Protein AF-A0AAJ2N408-F1 (afdb_monomer)

Solvent-accessible surface area (backbone atoms only — not comparable to full-atom values): 8269 Å² total; per-residue (Å²): 118,71,74,62,53,67,62,50,50,59,56,51,49,51,51,50,53,49,44,66,72,65,59,68,82,64,86,79,64,69,86,70,67,72,51,60,64,46,52,50,31,43,53,52,17,51,50,34,38,53,48,25,62,61,43,20,77,76,68,33,75,85,30,69,68,32,50,50,29,45,50,50,15,52,51,30,43,54,51,24,56,59,48,39,77,68,46,95,56,47,92,63,69,68,69,51,63,73,38,63,70,53,43,50,51,51,51,52,50,51,52,48,52,54,48,53,56,50,48,56,53,50,52,51,48,42,35,41,72,74,66,64,39,54,74,66,58,45,52,59,69,44,43,78,79,73,107

Radius of gyration: 21.34 Å; Cα contacts (8 Å, |Δi|>4): 78; chains: 1; bounding box: 47×40×51 Å

Nearest PDB structures (foldseek):
  8ufd-assembly1_A  TM=8.422E-01  e=2.894E-02  Mycobacterium tuberculosis
  7y58-assembly1_A  TM=7.475E-01  e=1.121E-01  Staphylococcus aureus

Structure (mmCIF, N/CA/C/O backbone):
data_AF-A0AAJ2N408-F1
#
_entry.id   AF-A0AAJ2N408-F1
#
loop_
_atom_site.group_PDB
_atom_site.id
_atom_site.type_symbol
_atom_site.label_atom_id
_atom_site.label_alt_id
_atom_site.label_comp_id
_atom_site.label_asym_id
_atom_site.label_entity_id
_atom_site.label_seq_id
_atom_site.pdbx_PDB_ins_code
_atom_site.Cartn_x
_atom_site.Cartn_y
_atom_site.Cartn_z
_atom_site.occupancy
_atom_site.B_iso_or_equiv
_atom_site.auth_seq_id
_atom_site.auth_comp_id
_atom_site.auth_asym_id
_atom_site.auth_atom_id
_atom_site.pdbx_PDB_model_num
ATOM 1 N N . MET A 1 1 ? 6.632 -19.026 -7.706 1.00 46.38 1 MET A N 1
ATOM 2 C CA . MET A 1 1 ? 5.522 -18.596 -6.822 1.00 46.38 1 MET A CA 1
ATOM 3 C C . MET A 1 1 ? 5.337 -19.520 -5.608 1.00 46.38 1 MET A C 1
ATOM 5 O O . MET A 1 1 ? 5.285 -19.010 -4.499 1.00 46.38 1 MET A O 1
ATOM 9 N N . ALA A 1 2 ? 5.344 -20.855 -5.763 1.00 42.31 2 ALA A N 1
ATOM 10 C CA . ALA A 1 2 ? 5.130 -21.817 -4.662 1.00 42.31 2 ALA A CA 1
ATOM 11 C C . ALA A 1 2 ? 6.161 -21.776 -3.503 1.00 42.31 2 ALA A C 1
ATOM 13 O O . ALA A 1 2 ? 5.790 -21.934 -2.343 1.00 42.31 2 ALA A O 1
ATOM 14 N N . PHE A 1 3 ? 7.441 -21.494 -3.780 1.00 45.50 3 PHE A N 1
ATOM 15 C CA . PHE A 1 3 ? 8.494 -21.460 -2.747 1.00 45.50 3 PHE A CA 1
ATOM 16 C C . PHE A 1 3 ? 8.387 -20.291 -1.752 1.00 45.50 3 PHE A C 1
ATOM 18 O O . PHE A 1 3 ? 8.861 -20.405 -0.624 1.00 45.50 3 PHE A O 1
ATOM 25 N N . HIS A 1 4 ? 7.748 -19.182 -2.137 1.00 50.66 4 HIS A N 1
ATOM 26 C CA . HIS A 1 4 ? 7.528 -18.048 -1.232 1.00 50.66 4 HIS A CA 1
ATOM 27 C C . HIS A 1 4 ? 6.453 -18.362 -0.187 1.00 50.66 4 HIS A C 1
ATOM 29 O O . HIS A 1 4 ? 6.603 -18.016 0.981 1.00 50.66 4 HIS A O 1
ATOM 35 N N . VAL A 1 5 ? 5.399 -19.069 -0.601 1.00 55.97 5 VAL A N 1
ATOM 36 C CA . VAL A 1 5 ? 4.267 -19.429 0.261 1.00 55.97 5 VAL A CA 1
ATOM 37 C C . VAL A 1 5 ? 4.709 -20.425 1.336 1.00 55.97 5 VAL A C 1
ATOM 39 O O . VAL A 1 5 ? 4.407 -20.233 2.509 1.00 55.97 5 VAL A O 1
ATOM 42 N N . LEU A 1 6 ? 5.521 -21.426 0.974 1.00 62.19 6 LEU A N 1
ATOM 43 C CA . LEU A 1 6 ? 5.981 -22.459 1.909 1.00 62.19 6 LEU A CA 1
ATOM 44 C C . LEU A 1 6 ? 6.868 -21.918 3.048 1.00 62.19 6 LEU A C 1
ATOM 46 O O . LEU A 1 6 ? 6.905 -22.519 4.114 1.00 62.19 6 LEU A O 1
ATOM 50 N N . ARG A 1 7 ? 7.567 -20.788 2.857 1.00 61.97 7 ARG A N 1
ATOM 51 C CA . ARG A 1 7 ? 8.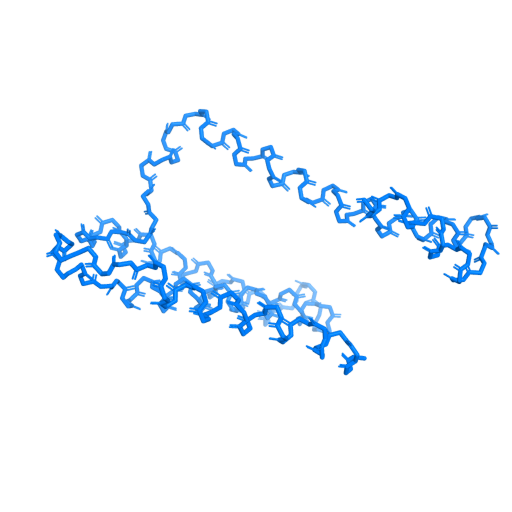387 -20.159 3.914 1.00 61.97 7 ARG A CA 1
ATOM 52 C C . ARG A 1 7 ? 7.579 -19.283 4.867 1.00 61.97 7 ARG A C 1
ATOM 54 O O . ARG A 1 7 ? 7.911 -19.201 6.043 1.00 61.97 7 ARG A O 1
ATOM 61 N N . VAL A 1 8 ? 6.533 -18.630 4.367 1.00 70.94 8 VAL A N 1
ATOM 62 C CA . VAL A 1 8 ? 5.726 -17.690 5.163 1.00 70.94 8 VAL A CA 1
ATOM 63 C C . VAL A 1 8 ? 4.692 -18.44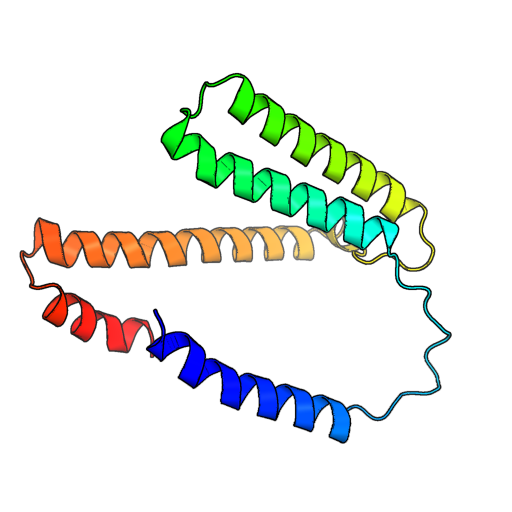5 6.004 1.00 70.94 8 VAL A C 1
ATOM 65 O O . VAL A 1 8 ? 4.385 -18.032 7.117 1.00 70.94 8 VAL A O 1
ATOM 68 N N . VAL A 1 9 ? 4.200 -19.588 5.511 1.00 79.94 9 VAL A N 1
ATOM 69 C CA . VAL A 1 9 ? 3.184 -20.409 6.189 1.00 79.94 9 VAL A CA 1
ATOM 70 C C . VAL A 1 9 ? 3.623 -20.889 7.587 1.00 79.94 9 VAL A C 1
ATOM 72 O O . VAL A 1 9 ? 2.860 -20.670 8.525 1.00 79.94 9 VAL A O 1
ATOM 75 N N . PRO A 1 10 ? 4.828 -21.457 7.801 1.00 80.62 10 PRO A N 1
ATOM 76 C CA . PRO A 1 10 ? 5.276 -21.871 9.133 1.00 80.62 10 PRO A CA 1
ATOM 77 C C . PRO A 1 10 ? 5.379 -20.702 10.115 1.00 80.62 10 PRO A C 1
ATOM 79 O O . PRO A 1 10 ? 4.952 -20.820 11.258 1.00 80.62 10 PRO A O 1
ATOM 82 N N . ILE A 1 11 ? 5.892 -19.556 9.658 1.00 80.00 11 ILE A N 1
ATOM 83 C CA . ILE A 1 11 ? 6.030 -18.340 10.474 1.00 80.00 11 ILE A CA 1
ATOM 84 C C . ILE A 1 11 ? 4.647 -17.803 10.860 1.00 80.00 11 ILE A C 1
ATOM 86 O O . ILE A 1 11 ? 4.423 -17.449 12.015 1.00 80.00 11 ILE A O 1
ATOM 90 N N . GLY A 1 12 ? 3.700 -17.803 9.916 1.00 78.25 12 GLY A N 1
ATOM 91 C CA . GLY A 1 12 ? 2.312 -17.423 10.166 1.00 78.25 12 GLY A CA 1
ATOM 92 C C . GLY A 1 12 ? 1.622 -18.342 11.175 1.00 78.25 12 GLY A C 1
ATOM 93 O O . GLY A 1 12 ? 0.949 -17.854 12.078 1.00 78.25 12 GLY A O 1
ATOM 94 N N . ILE A 1 13 ? 1.838 -19.658 11.078 1.00 85.19 13 ILE A N 1
ATOM 95 C CA . ILE A 1 13 ? 1.299 -20.639 12.032 1.00 85.19 13 ILE A CA 1
ATOM 96 C C . ILE A 1 13 ? 1.891 -20.417 13.425 1.00 85.19 13 ILE A C 1
ATOM 98 O O . ILE A 1 13 ? 1.140 -20.361 14.394 1.00 85.19 13 ILE A O 1
ATOM 102 N N . VAL A 1 14 ? 3.212 -20.241 13.538 1.00 86.06 14 VAL A N 1
ATOM 103 C CA . VAL A 1 14 ? 3.867 -19.967 14.827 1.00 86.06 14 VAL A CA 1
ATOM 104 C C . VAL A 1 14 ? 3.333 -18.672 15.430 1.00 86.06 14 VAL A C 1
ATOM 106 O O . VAL A 1 14 ? 2.962 -18.668 16.599 1.00 86.06 14 VAL A O 1
ATOM 109 N N . GLY A 1 15 ? 3.215 -17.598 14.645 1.00 80.50 15 GLY A N 1
ATOM 110 C CA . GLY A 1 15 ? 2.636 -16.336 15.108 1.00 80.50 15 GLY A CA 1
ATOM 111 C C . GLY A 1 15 ? 1.193 -16.487 15.596 1.00 80.50 15 GLY A C 1
ATOM 112 O O . GLY A 1 15 ? 0.844 -15.952 16.643 1.00 80.50 15 GLY A O 1
ATOM 113 N N . LEU A 1 16 ? 0.375 -17.269 14.890 1.00 83.06 16 LEU A N 1
ATOM 114 C CA . LEU A 1 16 ? -1.028 -17.503 15.234 1.00 83.06 16 LEU A CA 1
ATOM 115 C C . LEU A 1 16 ? -1.176 -18.355 16.502 1.00 83.06 16 LEU A C 1
ATOM 117 O O . LEU A 1 16 ? -1.934 -17.994 17.398 1.00 83.06 16 LEU A O 1
ATOM 121 N N . VAL A 1 17 ? -0.399 -19.434 16.625 1.00 86.56 17 VAL A N 1
ATOM 122 C CA . VAL A 1 17 ? -0.359 -20.279 17.830 1.00 86.56 17 VAL A CA 1
ATOM 123 C C . VAL A 1 17 ? 0.136 -19.478 19.033 1.00 86.56 17 VAL A C 1
ATOM 125 O O . VAL A 1 17 ? -0.481 -19.508 20.092 1.00 86.56 17 VAL A O 1
ATOM 128 N N . THR A 1 18 ? 1.211 -18.710 18.866 1.00 81.88 18 THR A N 1
ATOM 129 C CA . THR A 1 18 ? 1.778 -17.878 19.937 1.00 81.88 18 THR A CA 1
ATOM 130 C C . THR A 1 18 ? 0.814 -16.763 20.339 1.00 81.88 18 THR A C 1
ATOM 132 O O . THR A 1 18 ? 0.650 -16.495 21.524 1.00 81.88 18 THR A O 1
ATOM 135 N N . GLY A 1 19 ? 0.120 -16.163 19.370 1.00 80.75 19 GLY A N 1
ATOM 136 C CA . GLY A 1 19 ? -0.944 -15.196 19.615 1.00 80.75 19 GLY A CA 1
ATOM 137 C C . GLY A 1 19 ? -2.060 -15.788 20.470 1.00 80.75 19 GLY A C 1
ATOM 138 O O . GLY A 1 19 ? -2.385 -15.213 21.497 1.00 80.75 19 GLY A O 1
ATOM 139 N N . ILE A 1 20 ? -2.576 -16.969 20.118 1.00 81.81 20 ILE A N 1
ATOM 140 C CA . ILE A 1 20 ? -3.631 -17.652 20.890 1.00 81.81 20 ILE A CA 1
ATOM 141 C C . ILE A 1 20 ? -3.156 -18.037 22.302 1.00 81.81 20 ILE A C 1
ATOM 143 O O . ILE A 1 20 ? -3.938 -17.988 23.245 1.00 81.81 20 ILE A O 1
ATOM 147 N N . LEU A 1 21 ? -1.888 -18.429 22.462 1.00 81.12 21 LEU A N 1
ATOM 148 C CA . LEU A 1 21 ? -1.345 -18.864 23.754 1.00 81.12 21 LEU A CA 1
ATOM 149 C C . LEU A 1 21 ? -0.983 -17.701 24.692 1.00 81.12 21 LEU A C 1
ATOM 151 O O . LEU A 1 21 ? -1.090 -17.854 25.908 1.00 81.12 21 LEU A O 1
ATOM 155 N N . ILE A 1 22 ? -0.520 -16.567 24.150 1.00 81.25 22 ILE A N 1
ATOM 156 C CA . ILE A 1 22 ? 0.006 -15.434 24.931 1.00 81.25 22 ILE A CA 1
ATOM 157 C C . ILE A 1 22 ? -1.021 -14.311 25.095 1.00 81.25 22 ILE A C 1
ATOM 159 O O . ILE A 1 22 ? -1.022 -13.669 26.150 1.00 81.25 22 ILE A O 1
ATOM 163 N N . LEU A 1 23 ? -1.902 -14.064 24.112 1.00 72.56 23 LEU A N 1
ATOM 164 C CA . LEU A 1 23 ? -3.011 -13.125 24.303 1.00 72.56 23 LEU A CA 1
ATOM 165 C C . LEU A 1 23 ? -3.995 -13.746 25.290 1.00 72.56 23 LEU A C 1
ATOM 167 O O . LEU A 1 23 ? -4.908 -14.490 24.946 1.00 72.56 23 LEU A O 1
ATOM 171 N N . LYS A 1 24 ? -3.783 -13.419 26.558 1.00 62.97 24 LYS A N 1
ATOM 172 C CA . LYS A 1 24 ? -4.735 -13.662 27.623 1.00 62.97 24 LYS A CA 1
ATOM 173 C C . LYS A 1 24 ? -5.944 -12.782 27.333 1.00 62.97 24 LYS A C 1
ATOM 175 O O . LYS A 1 24 ? -5.796 -11.564 27.309 1.00 62.97 24 LYS A O 1
ATOM 180 N N . ASP A 1 25 ? -7.099 -13.402 27.090 1.00 59.97 25 ASP A N 1
ATOM 181 C CA . ASP A 1 25 ? -8.374 -12.700 26.928 1.00 59.97 25 ASP A CA 1
ATOM 182 C C . ASP A 1 25 ? -8.561 -11.737 28.101 1.00 59.97 25 ASP A C 1
ATOM 184 O O . ASP A 1 25 ? -8.867 -12.141 29.232 1.00 59.97 25 ASP A O 1
ATOM 188 N N . ASP A 1 26 ? -8.337 -10.453 27.841 1.00 55.09 26 ASP A N 1
ATOM 189 C CA . ASP A 1 26 ? -8.565 -9.414 28.820 1.00 55.09 26 ASP A CA 1
ATOM 190 C C . ASP A 1 26 ? -10.084 -9.238 28.919 1.00 55.09 26 ASP A C 1
ATOM 192 O O . ASP A 1 26 ? -10.728 -8.565 28.113 1.00 55.09 26 ASP A O 1
ATOM 196 N N . LYS A 1 27 ? -10.687 -9.923 29.900 1.00 53.06 27 LYS A N 1
ATOM 197 C CA . LYS A 1 27 ? -12.135 -9.917 30.188 1.00 53.06 27 LYS A CA 1
ATOM 198 C C . LYS A 1 27 ? -12.683 -8.525 30.552 1.00 53.06 27 LYS A C 1
ATOM 200 O O . LYS A 1 27 ? -13.866 -8.407 30.860 1.00 53.06 27 LYS A O 1
ATOM 205 N N . SER A 1 28 ? -11.838 -7.494 30.536 1.00 47.81 28 SER A N 1
ATOM 206 C CA . SER A 1 28 ? -12.179 -6.090 30.763 1.00 47.81 28 SER A CA 1
ATOM 207 C C . SER A 1 28 ? -12.583 -5.331 29.492 1.00 47.81 28 SER A C 1
ATOM 209 O O . SER A 1 28 ? -13.119 -4.229 29.599 1.00 47.81 28 SER A O 1
ATOM 211 N N . SER A 1 29 ? -12.397 -5.901 28.295 1.00 51.31 29 SER A N 1
ATOM 212 C CA . SER A 1 29 ? -12.930 -5.294 27.075 1.00 51.31 29 SER A CA 1
ATOM 213 C C . SER A 1 29 ? -14.436 -5.552 27.017 1.00 51.31 29 SER A C 1
ATOM 215 O O . SER A 1 29 ? -14.884 -6.651 26.677 1.00 51.31 29 SER A O 1
ATOM 217 N N . GLU A 1 30 ? -15.241 -4.550 27.392 1.00 51.50 30 GLU A N 1
ATOM 218 C CA . GLU A 1 30 ? -16.639 -4.463 26.963 1.00 51.50 30 GLU A CA 1
ATOM 219 C C . GLU A 1 30 ? -16.722 -4.956 25.521 1.00 51.50 30 GLU A C 1
ATOM 221 O O . GLU A 1 30 ? -15.903 -4.534 24.708 1.00 51.50 30 GLU A O 1
ATOM 226 N N . LYS A 1 31 ? -17.671 -5.856 25.219 1.00 49.38 31 LYS A N 1
ATOM 227 C CA . LYS A 1 31 ? -17.910 -6.399 23.873 1.00 49.38 31 LYS A CA 1
ATOM 228 C C . LYS A 1 31 ? -18.016 -5.248 22.875 1.00 49.38 31 LYS A C 1
ATOM 230 O O . LYS A 1 31 ? -19.102 -4.731 22.609 1.00 49.38 31 LYS A O 1
ATOM 235 N N . THR A 1 32 ? -16.875 -4.847 22.341 1.00 57.19 32 THR A N 1
ATOM 236 C CA . THR A 1 32 ? -16.717 -3.749 21.413 1.00 57.19 32 THR A CA 1
ATOM 237 C C . THR A 1 32 ? -17.332 -4.294 20.148 1.00 57.19 32 THR A C 1
ATOM 239 O O . THR A 1 32 ? -16.802 -5.214 19.527 1.00 57.19 32 THR A O 1
ATOM 242 N N . LYS A 1 33 ? -18.548 -3.839 19.833 1.00 64.44 33 LYS A N 1
ATOM 243 C CA . LYS A 1 33 ? -19.217 -4.244 18.600 1.00 64.44 33 LYS A CA 1
ATOM 244 C C . LYS A 1 33 ? -18.307 -3.817 17.456 1.00 64.44 33 LYS A C 1
ATOM 246 O O . LYS A 1 33 ? -18.199 -2.626 17.185 1.00 64.44 33 LYS A O 1
ATOM 251 N N . THR A 1 34 ? -17.640 -4.789 16.841 1.00 66.56 34 THR A N 1
ATOM 252 C CA . THR A 1 34 ? -16.818 -4.585 15.652 1.00 66.56 34 THR A CA 1
ATOM 253 C C . THR A 1 34 ? -17.654 -3.864 14.603 1.00 66.56 34 THR A C 1
ATOM 255 O O . THR A 1 34 ? -18.780 -4.282 14.316 1.00 66.56 34 THR A O 1
ATOM 258 N N . ASP A 1 35 ? -17.120 -2.779 14.046 1.00 77.81 35 ASP A N 1
ATOM 259 C CA . ASP A 1 35 ? -17.783 -2.028 12.986 1.00 77.81 35 ASP A CA 1
ATOM 260 C C . ASP A 1 35 ? -17.706 -2.787 11.655 1.00 77.81 35 ASP A C 1
ATOM 262 O O . ASP A 1 35 ? -16.880 -2.517 10.784 1.00 77.81 35 ASP A O 1
ATOM 266 N N . TRP A 1 36 ? -18.576 -3.782 11.497 1.00 81.25 36 TRP A N 1
ATOM 267 C CA . TRP A 1 36 ? -18.658 -4.581 10.276 1.00 81.25 36 TRP A CA 1
ATOM 268 C C . TRP A 1 36 ? -19.009 -3.741 9.044 1.00 81.25 36 TRP A C 1
ATOM 270 O O . TRP A 1 36 ? -18.546 -4.057 7.950 1.00 81.25 36 TRP A O 1
ATOM 280 N N . LEU A 1 37 ? -19.791 -2.665 9.203 1.00 84.50 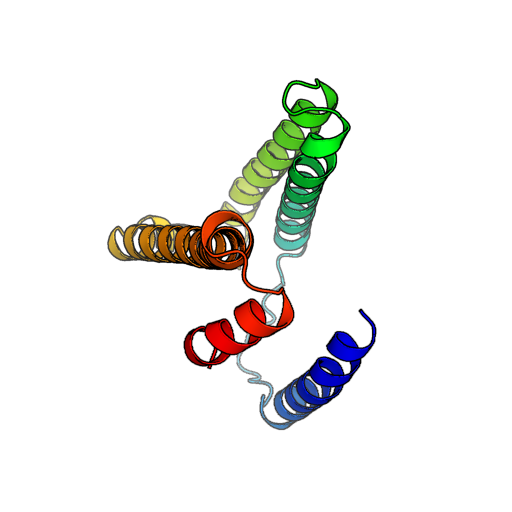37 LEU A N 1
ATOM 281 C CA . LEU A 1 37 ? -20.117 -1.764 8.096 1.00 84.50 37 LEU A CA 1
ATOM 282 C C . LEU A 1 37 ? -18.890 -0.964 7.661 1.00 84.50 37 LEU A C 1
ATOM 284 O O . LEU A 1 37 ? -18.628 -0.868 6.460 1.00 84.50 37 LEU A O 1
ATOM 288 N N . GLY A 1 38 ? -18.128 -0.428 8.614 1.00 84.31 38 GLY A N 1
ATOM 289 C CA . GLY A 1 38 ? -16.863 0.245 8.350 1.00 84.31 38 GLY A CA 1
ATOM 290 C C . GLY A 1 38 ? -15.866 -0.677 7.647 1.00 84.31 38 GLY A C 1
ATOM 291 O O . GLY A 1 38 ? -15.328 -0.321 6.599 1.00 84.31 38 GLY A O 1
ATOM 292 N N . VAL A 1 39 ? -15.699 -1.909 8.143 1.00 87.44 39 VAL A N 1
ATOM 293 C CA . VAL A 1 39 ? -14.800 -2.907 7.535 1.00 87.44 39 VAL A CA 1
ATOM 294 C C . VAL A 1 39 ? -15.223 -3.213 6.100 1.00 87.44 39 VAL A C 1
ATOM 296 O O . VAL A 1 39 ? -14.384 -3.228 5.199 1.00 87.44 39 VAL A O 1
ATOM 299 N N . LEU A 1 40 ? -16.520 -3.434 5.869 1.00 90.44 40 LEU A N 1
ATOM 300 C CA . LEU A 1 40 ? -17.024 -3.787 4.547 1.00 90.44 40 LEU A CA 1
ATOM 301 C C . LEU A 1 40 ? -16.875 -2.624 3.563 1.00 90.44 40 LEU A C 1
ATOM 303 O O . LEU A 1 40 ? -16.404 -2.827 2.448 1.00 90.44 40 LEU A O 1
ATOM 307 N N . THR A 1 41 ? -17.242 -1.405 3.957 1.00 90.56 41 THR A N 1
ATOM 308 C CA . THR A 1 41 ? -17.168 -0.222 3.080 1.00 90.56 41 THR A CA 1
ATOM 309 C C . THR A 1 41 ? -15.728 0.178 2.771 1.00 90.56 41 THR A C 1
ATOM 311 O O . THR A 1 41 ? -15.398 0.406 1.606 1.00 90.56 41 THR A O 1
ATOM 314 N N . TYR A 1 42 ? -14.838 0.173 3.766 1.00 90.69 42 TYR A N 1
ATOM 315 C CA . TYR A 1 42 ? -13.415 0.424 3.548 1.00 90.69 42 TYR A CA 1
ATOM 316 C C . TYR A 1 42 ? -12.766 -0.668 2.692 1.00 90.69 42 TYR A C 1
ATOM 318 O O . TYR A 1 42 ? -12.103 -0.361 1.700 1.00 90.69 42 TYR A O 1
ATOM 326 N N . GLY A 1 43 ? -12.990 -1.941 3.036 1.00 92.38 43 GLY A N 1
ATOM 327 C CA . GLY A 1 43 ? -12.405 -3.078 2.329 1.00 92.38 43 GLY A CA 1
ATOM 328 C C . GLY A 1 43 ? -12.877 -3.175 0.879 1.00 92.38 43 GLY A C 1
ATOM 329 O O . GLY A 1 43 ? -12.060 -3.374 -0.022 1.00 92.38 43 GLY A O 1
ATOM 330 N N . THR A 1 44 ? -14.172 -2.970 0.621 1.00 93.50 44 THR A N 1
ATOM 331 C CA . THR A 1 44 ? -14.711 -2.955 -0.750 1.00 93.50 44 THR A CA 1
ATOM 332 C C . THR A 1 44 ? -14.210 -1.754 -1.546 1.00 93.50 44 THR A C 1
ATOM 334 O O . THR A 1 44 ? -13.811 -1.931 -2.695 1.00 93.50 44 THR A O 1
ATOM 337 N N . GLY A 1 45 ? -14.13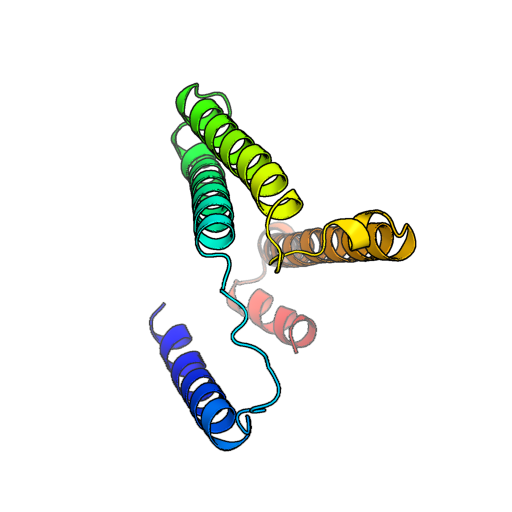5 -0.562 -0.942 1.00 93.25 45 GLY A N 1
ATOM 338 C CA . GLY A 1 45 ? -13.564 0.625 -1.586 1.00 93.25 45 GLY A CA 1
ATOM 339 C C . GLY A 1 45 ? -12.084 0.450 -1.937 1.00 93.25 45 GLY A C 1
ATOM 340 O O . GLY A 1 45 ? -11.676 0.734 -3.062 1.00 93.25 45 GLY A O 1
ATOM 341 N N . LEU A 1 46 ? -11.289 -0.105 -1.015 1.00 94.44 46 LEU A N 1
ATOM 342 C CA . LEU A 1 46 ? -9.881 -0.423 -1.256 1.00 94.44 46 LEU A CA 1
ATOM 343 C C . LEU A 1 46 ? -9.725 -1.469 -2.366 1.00 94.44 46 LEU A C 1
ATOM 345 O O . LEU A 1 46 ? -8.898 -1.303 -3.258 1.00 94.44 46 LEU A O 1
ATOM 349 N N . THR A 1 47 ? -10.55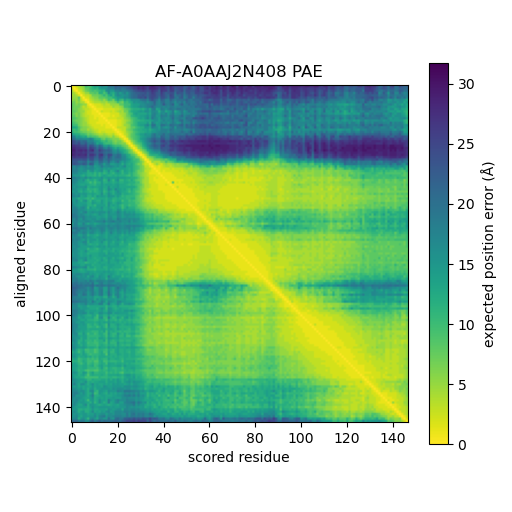1 -2.516 -2.353 1.00 93.81 47 THR A N 1
ATOM 350 C CA . THR A 1 47 ? -10.549 -3.541 -3.407 1.00 93.81 47 THR A CA 1
ATOM 351 C C . THR A 1 47 ? -10.880 -2.934 -4.769 1.00 93.81 47 THR A C 1
ATOM 353 O O . THR A 1 47 ? -10.175 -3.194 -5.741 1.00 93.81 47 THR A O 1
ATOM 356 N N . ALA A 1 48 ? -11.904 -2.079 -4.845 1.00 93.38 48 ALA A N 1
ATOM 357 C CA . ALA A 1 48 ? -12.275 -1.384 -6.074 1.00 93.38 48 ALA A CA 1
ATOM 358 C C . ALA A 1 48 ? -11.133 -0.502 -6.601 1.00 93.38 48 ALA A C 1
ATOM 360 O O . ALA A 1 48 ? -10.853 -0.523 -7.799 1.00 93.38 48 ALA A O 1
ATOM 361 N N . LEU A 1 49 ? -10.426 0.210 -5.717 1.00 94.06 49 LEU A N 1
ATOM 362 C CA . LEU A 1 49 ? -9.266 1.018 -6.091 1.00 94.06 49 LEU A CA 1
ATOM 363 C C . LEU A 1 49 ? -8.122 0.163 -6.653 1.00 94.06 49 LEU A C 1
ATOM 365 O O . LEU A 1 49 ? -7.538 0.504 -7.681 1.00 94.06 49 LEU A O 1
ATOM 369 N N . LEU A 1 50 ? -7.807 -0.957 -5.997 1.00 94.31 50 LEU A N 1
ATOM 370 C CA . LEU A 1 50 ? -6.768 -1.879 -6.460 1.00 94.31 50 LEU A CA 1
ATOM 371 C C . LEU A 1 50 ? -7.120 -2.485 -7.825 1.00 94.31 50 LEU A C 1
ATOM 373 O O . LEU A 1 50 ? -6.249 -2.590 -8.690 1.00 94.31 50 LEU A O 1
ATOM 377 N N . ILE A 1 51 ? -8.395 -2.822 -8.052 1.00 92.31 51 ILE A N 1
ATOM 378 C CA . ILE A 1 51 ? -8.883 -3.279 -9.360 1.00 92.31 51 ILE A CA 1
ATOM 379 C C . ILE A 1 51 ? -8.738 -2.166 -10.402 1.00 92.31 51 ILE A C 1
ATOM 381 O O . ILE A 1 51 ? -8.241 -2.435 -11.493 1.00 92.31 51 ILE A O 1
ATOM 385 N N . ALA A 1 52 ? -9.110 -0.924 -10.072 1.00 92.81 52 ALA A N 1
ATOM 386 C CA . ALA A 1 52 ? -8.961 0.218 -10.976 1.00 92.81 52 ALA A CA 1
ATOM 387 C C . ALA A 1 52 ? -7.506 0.375 -11.436 1.00 92.81 52 ALA A C 1
ATOM 389 O O . ALA A 1 52 ? -7.249 0.450 -12.632 1.00 92.81 52 ALA A O 1
ATOM 390 N N . LEU A 1 53 ? -6.552 0.343 -10.500 1.00 92.00 53 LEU A N 1
ATOM 391 C CA . LEU A 1 53 ? -5.115 0.442 -10.780 1.00 92.00 53 LEU A CA 1
ATOM 392 C C . LEU A 1 53 ? -4.589 -0.735 -11.612 1.00 92.00 53 LEU A C 1
ATOM 394 O O . LEU A 1 53 ? -3.778 -0.538 -12.514 1.00 92.00 53 LEU A O 1
ATOM 398 N N . SER A 1 54 ? -5.053 -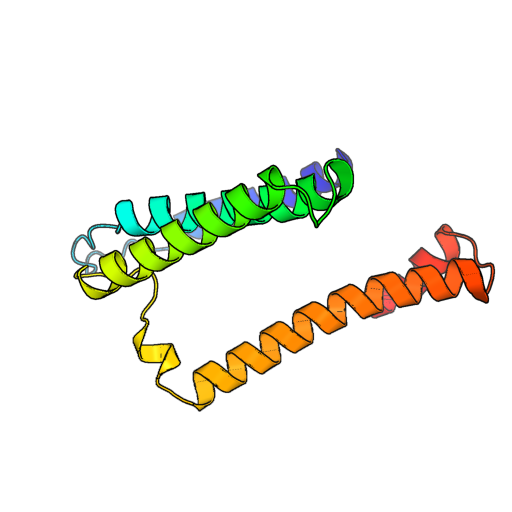1.953 -11.328 1.00 91.56 54 SER A N 1
ATOM 399 C CA . SER A 1 54 ? -4.626 -3.152 -12.053 1.00 91.56 54 SER A CA 1
ATOM 400 C C . SER A 1 54 ? -5.155 -3.175 -13.489 1.00 91.56 54 SER A C 1
ATOM 402 O O . SER A 1 54 ? -4.416 -3.493 -14.419 1.00 91.56 54 SER A O 1
ATOM 404 N N . VAL A 1 55 ? -6.423 -2.812 -13.683 1.00 90.56 55 VAL A N 1
ATOM 405 C CA . VAL A 1 55 ? -7.091 -2.848 -14.988 1.00 90.56 55 VAL A CA 1
ATOM 406 C C . VAL A 1 55 ? -6.801 -1.590 -15.813 1.00 90.56 55 VAL A C 1
ATOM 408 O O . VAL A 1 55 ? -6.840 -1.645 -17.040 1.00 90.56 55 VAL A O 1
ATOM 411 N N . ALA A 1 56 ? -6.406 -0.474 -15.192 1.00 90.56 56 ALA A N 1
ATOM 412 C CA . ALA A 1 56 ? -5.967 0.729 -15.906 1.00 90.56 56 ALA A CA 1
ATOM 413 C C . ALA A 1 56 ? -4.822 0.449 -16.893 1.00 90.56 56 ALA A C 1
ATOM 415 O O . ALA A 1 56 ? -4.757 1.076 -17.950 1.00 90.56 56 ALA A O 1
ATOM 416 N N . GLN A 1 57 ? -3.947 -0.517 -16.591 1.00 87.06 57 GLN A N 1
ATOM 417 C CA . GLN A 1 57 ? -2.877 -0.927 -17.503 1.00 87.06 57 GLN A CA 1
ATOM 418 C C . GLN A 1 57 ? -3.394 -1.636 -18.764 1.00 87.06 57 GLN A C 1
ATOM 420 O O . GLN A 1 57 ? -2.745 -1.552 -19.803 1.00 87.06 57 GLN A O 1
ATOM 425 N N . THR A 1 58 ? -4.543 -2.319 -18.698 1.00 88.38 58 THR A N 1
ATOM 426 C CA . THR A 1 58 ? -5.101 -3.097 -19.819 1.00 88.38 58 THR A CA 1
ATOM 427 C C . THR A 1 58 ? -6.189 -2.342 -20.578 1.00 88.38 58 THR A C 1
ATOM 429 O O . THR A 1 58 ? -6.175 -2.320 -21.804 1.00 88.38 58 THR A O 1
ATOM 432 N N . TRP A 1 59 ? -7.130 -1.708 -19.875 1.00 87.06 59 TRP A N 1
ATOM 433 C CA . TRP A 1 59 ? -8.216 -0.917 -20.473 1.00 87.06 59 TRP A CA 1
ATOM 434 C C . TRP A 1 59 ? -7.798 0.514 -20.815 1.00 87.06 59 TRP A C 1
ATOM 436 O O . TRP A 1 59 ? -8.512 1.206 -21.536 1.00 87.06 59 TRP A O 1
ATOM 446 N N . GLY A 1 60 ? -6.642 0.951 -20.319 1.00 86.50 60 GLY A N 1
ATOM 447 C CA . GLY A 1 60 ? -6.157 2.313 -20.457 1.00 86.50 60 GLY A CA 1
ATOM 448 C C . GLY A 1 60 ? -6.628 3.214 -19.315 1.00 86.50 60 GLY A C 1
ATOM 449 O O . GLY A 1 60 ? -7.739 3.102 -18.786 1.00 86.50 60 GLY A O 1
ATOM 450 N N . TRP A 1 61 ? -5.762 4.158 -18.960 1.00 88.56 61 TRP A N 1
ATOM 451 C CA . TRP A 1 61 ? -5.976 5.110 -17.869 1.00 88.56 61 TRP A CA 1
ATOM 452 C C . TRP A 1 61 ? -7.133 6.085 -18.121 1.00 88.56 61 TRP A C 1
ATOM 454 O O . TRP A 1 61 ? -7.735 6.572 -17.172 1.00 88.56 61 TRP A O 1
ATOM 464 N N . ILE A 1 62 ? -7.457 6.344 -19.391 1.00 89.50 62 ILE A N 1
ATOM 465 C CA . ILE A 1 62 ? -8.481 7.316 -19.815 1.00 89.50 62 ILE A CA 1
ATOM 466 C C . ILE A 1 62 ? -9.828 6.624 -20.118 1.00 89.50 62 ILE A C 1
ATOM 468 O O . ILE A 1 62 ? -10.797 7.265 -20.506 1.00 89.50 62 ILE A O 1
ATOM 472 N N . SER A 1 63 ? -9.933 5.305 -19.931 1.00 89.75 63 SER A N 1
ATOM 473 C CA . SER A 1 63 ? -11.186 4.586 -20.179 1.00 89.75 63 SER A CA 1
ATOM 474 C C . SER A 1 63 ? -12.278 4.984 -19.182 1.00 89.75 63 SER A C 1
ATOM 476 O O . SER A 1 63 ? -12.040 5.033 -17.972 1.00 89.75 63 SER A O 1
ATOM 478 N N . GLU A 1 64 ? -13.505 5.165 -19.677 1.00 90.88 64 GLU A N 1
ATOM 479 C CA . GLU A 1 64 ? -14.701 5.420 -18.860 1.00 90.88 64 GLU A CA 1
ATOM 480 C C . GLU A 1 64 ? -14.892 4.359 -17.767 1.00 90.88 64 GLU A C 1
ATOM 482 O O . GLU A 1 64 ? -15.288 4.672 -16.646 1.00 90.88 64 GLU A O 1
ATOM 487 N N . LYS A 1 65 ? -14.543 3.098 -18.060 1.00 89.25 65 LYS A N 1
ATOM 488 C CA . LYS A 1 65 ? -14.645 1.989 -17.102 1.00 89.25 65 LYS A CA 1
ATOM 489 C C . LYS A 1 65 ? -13.665 2.140 -15.936 1.00 89.25 65 LYS A C 1
ATOM 491 O O . LYS A 1 65 ? -14.030 1.892 -14.789 1.00 89.25 65 LYS A O 1
ATOM 496 N N . THR A 1 66 ? -12.435 2.566 -16.227 1.00 91.19 66 THR A N 1
ATOM 497 C CA . THR A 1 66 ? -11.393 2.819 -15.222 1.00 91.19 66 THR A CA 1
ATOM 498 C C . THR A 1 66 ? -11.798 3.988 -14.322 1.00 91.19 66 THR A C 1
ATOM 500 O O . THR A 1 66 ? -11.750 3.873 -13.097 1.00 91.19 66 THR A O 1
ATOM 503 N N . PHE A 1 67 ? -12.284 5.084 -14.914 1.00 93.06 67 PHE A N 1
ATOM 504 C CA . PHE A 1 67 ? -12.825 6.222 -14.164 1.00 93.06 67 PHE A CA 1
ATOM 505 C C . PHE A 1 67 ? -14.040 5.845 -13.312 1.00 93.06 67 PHE A C 1
ATOM 507 O O . PHE A 1 67 ? -14.138 6.286 -12.168 1.00 93.06 67 PHE A O 1
ATOM 514 N N . GLY A 1 68 ? -14.928 4.987 -13.823 1.00 93.12 68 GLY A N 1
ATOM 515 C CA . GLY A 1 68 ? -16.061 4.457 -13.068 1.00 93.12 68 GLY A CA 1
ATOM 516 C C . GLY A 1 68 ? -15.627 3.715 -11.802 1.00 93.12 68 GLY A C 1
ATOM 517 O O . GLY A 1 68 ? -16.182 3.953 -10.732 1.00 93.12 68 GLY A O 1
ATOM 518 N N . LEU A 1 69 ? -14.588 2.878 -11.885 1.00 92.38 69 LEU A N 1
ATOM 519 C CA . LEU A 1 69 ? -14.038 2.182 -10.715 1.00 92.38 69 LEU A CA 1
ATOM 520 C C . LEU A 1 69 ? -13.411 3.145 -9.697 1.00 92.38 69 LEU A C 1
ATOM 522 O O . LEU A 1 69 ? -13.648 2.993 -8.498 1.00 92.38 69 LEU A O 1
ATOM 526 N N . PHE A 1 70 ? -12.671 4.162 -10.152 1.00 93.44 70 PHE A N 1
ATOM 527 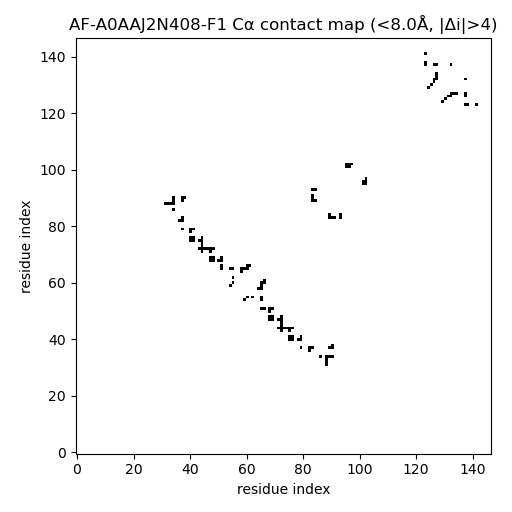C CA . PHE A 1 70 ? -12.155 5.209 -9.262 1.00 93.44 70 PHE A CA 1
ATOM 528 C C . PHE A 1 70 ? -13.284 5.979 -8.567 1.00 93.44 70 PHE A C 1
ATOM 530 O O . PHE A 1 70 ? -13.208 6.225 -7.363 1.00 93.44 70 PHE A O 1
ATOM 537 N N . ALA A 1 71 ? -14.353 6.312 -9.295 1.00 94.69 71 ALA A N 1
ATOM 538 C CA . ALA A 1 71 ? -15.516 6.990 -8.736 1.00 94.69 71 ALA A CA 1
ATOM 539 C C . ALA A 1 71 ? -16.230 6.128 -7.681 1.00 94.69 71 ALA A C 1
ATOM 541 O O . ALA A 1 71 ? -16.566 6.632 -6.611 1.00 94.69 71 ALA A O 1
ATOM 542 N N . VAL A 1 72 ? -16.404 4.825 -7.937 1.00 94.44 72 VAL A N 1
ATOM 543 C CA . VAL A 1 72 ? -16.989 3.878 -6.971 1.00 94.44 72 VAL A CA 1
ATOM 544 C C . VAL A 1 72 ? -16.125 3.762 -5.715 1.00 94.44 72 VAL A C 1
ATOM 546 O O . VAL A 1 72 ? -16.656 3.832 -4.607 1.00 94.44 72 VAL A O 1
ATOM 549 N N . ALA A 1 73 ? -14.804 3.629 -5.864 1.00 94.31 73 ALA A N 1
ATOM 550 C CA . ALA A 1 73 ? -13.886 3.566 -4.729 1.00 94.31 73 ALA A CA 1
ATOM 551 C C . ALA A 1 73 ? -13.969 4.835 -3.865 1.00 94.31 73 ALA A C 1
ATOM 553 O O . ALA A 1 73 ? -14.132 4.750 -2.647 1.00 94.31 73 ALA A O 1
ATOM 554 N N . LEU A 1 74 ? -13.939 6.012 -4.502 1.00 95.06 74 LEU A N 1
ATOM 555 C CA . LEU A 1 74 ? -14.052 7.298 -3.816 1.00 95.06 74 LEU A CA 1
ATOM 556 C C . LEU A 1 74 ? -15.401 7.437 -3.098 1.00 95.06 74 LEU A C 1
ATOM 558 O O . LEU A 1 74 ? -15.449 7.856 -1.943 1.00 95.06 74 LEU A O 1
ATOM 562 N N . PHE A 1 75 ? -16.492 7.043 -3.754 1.00 95.75 75 PHE A N 1
ATOM 563 C CA . PHE A 1 75 ? -17.832 7.075 -3.179 1.00 95.75 75 PHE A CA 1
ATOM 564 C C . PHE A 1 75 ? -17.949 6.181 -1.935 1.00 95.75 75 PHE A C 1
ATOM 566 O O . PHE A 1 75 ? -18.457 6.625 -0.904 1.00 95.75 75 PHE A O 1
ATOM 573 N N . LEU A 1 76 ? -17.417 4.955 -1.988 1.00 93.00 76 LEU A N 1
ATOM 574 C CA . LEU A 1 76 ? -17.397 4.036 -0.845 1.00 93.00 76 LEU A CA 1
ATOM 575 C C . LEU A 1 76 ? -16.573 4.582 0.324 1.00 93.00 76 LEU A C 1
ATOM 577 O O . LEU A 1 76 ? -16.989 4.455 1.474 1.00 93.00 76 LEU A O 1
ATOM 581 N N . TRP A 1 77 ? -15.443 5.234 0.054 1.00 91.88 77 TRP A N 1
ATOM 582 C CA . TRP A 1 77 ? -14.626 5.857 1.097 1.00 91.88 77 TRP A CA 1
ATOM 583 C C . TRP A 1 77 ? -15.271 7.098 1.714 1.00 91.88 77 TRP A C 1
ATOM 585 O O . TRP A 1 77 ? -15.156 7.319 2.918 1.00 91.88 77 TRP A O 1
ATOM 595 N N . ILE A 1 78 ? -16.006 7.884 0.928 1.00 93.38 78 ILE A N 1
ATOM 596 C CA . ILE A 1 78 ? -16.812 8.986 1.460 1.00 93.38 78 ILE A CA 1
ATOM 597 C C . ILE A 1 78 ? -17.886 8.433 2.405 1.00 93.38 78 ILE A C 1
ATOM 599 O O . ILE A 1 78 ? -18.016 8.912 3.532 1.00 93.38 78 ILE A O 1
ATOM 603 N N . ILE A 1 79 ? -18.614 7.390 1.986 1.00 91.69 79 ILE A N 1
ATOM 604 C CA . ILE A 1 79 ? -19.597 6.700 2.836 1.00 91.69 79 ILE A CA 1
ATOM 605 C C . ILE A 1 79 ? -18.935 6.168 4.109 1.00 91.69 79 ILE A C 1
ATOM 607 O O . ILE A 1 79 ? -19.470 6.372 5.197 1.00 91.69 79 ILE A O 1
ATOM 611 N N . PHE A 1 80 ? -17.761 5.548 3.986 1.00 90.19 80 PHE A N 1
ATOM 612 C CA . PHE A 1 80 ? -16.985 5.046 5.114 1.00 90.19 80 PHE A CA 1
ATOM 613 C C . PHE A 1 80 ? -16.705 6.144 6.150 1.00 90.19 80 PHE A C 1
ATOM 615 O O . PHE A 1 80 ? -16.999 5.950 7.324 1.00 90.19 80 PHE A O 1
ATOM 622 N N . ILE A 1 81 ? -16.248 7.331 5.729 1.00 88.88 81 ILE A N 1
ATOM 623 C CA . ILE A 1 81 ? -15.998 8.468 6.637 1.00 88.88 81 ILE A CA 1
ATOM 624 C C . ILE A 1 81 ? -17.276 8.883 7.385 1.00 88.88 81 ILE A C 1
ATOM 626 O O . ILE A 1 81 ? -17.223 9.233 8.566 1.00 88.88 81 ILE A O 1
ATOM 630 N N . PHE A 1 82 ? -18.434 8.866 6.718 1.00 89.31 82 PHE A N 1
ATOM 631 C CA . PHE A 1 82 ? -19.710 9.194 7.359 1.00 89.31 82 PHE A CA 1
ATOM 632 C C . PHE A 1 82 ? -20.185 8.123 8.341 1.00 89.31 82 PHE A C 1
ATOM 634 O O . PHE A 1 82 ? -20.778 8.476 9.362 1.00 89.31 82 PHE A O 1
ATOM 641 N N . ILE A 1 83 ? -19.951 6.846 8.031 1.00 86.75 83 ILE A N 1
ATOM 642 C CA . ILE A 1 83 ? -20.236 5.726 8.933 1.00 86.75 83 ILE A CA 1
ATOM 643 C C . ILE A 1 83 ? -19.354 5.864 10.170 1.00 86.75 83 ILE A C 1
ATOM 645 O O . ILE A 1 83 ? -19.882 5.985 11.270 1.00 86.75 83 ILE A O 1
ATOM 649 N N . GLU A 1 84 ? -18.044 5.988 9.977 1.00 86.12 84 GLU A N 1
ATOM 650 C CA . GLU A 1 84 ? -17.040 6.115 11.035 1.00 86.12 84 GLU A CA 1
ATOM 651 C C . GLU A 1 84 ? -17.348 7.221 12.042 1.00 86.12 84 GLU A C 1
ATOM 653 O O . GLU A 1 84 ? -17.345 7.012 13.252 1.00 86.12 84 GLU A O 1
ATOM 658 N N . LYS A 1 85 ? -17.736 8.403 11.552 1.00 83.31 85 LYS A N 1
ATOM 659 C CA . LYS A 1 85 ? -18.119 9.525 12.421 1.00 83.31 85 LYS A CA 1
ATOM 660 C C . LYS A 1 85 ? -19.337 9.243 13.309 1.00 83.31 85 LYS A C 1
ATOM 662 O O . LYS A 1 85 ? -19.551 9.972 14.274 1.00 83.31 85 LYS A O 1
ATOM 667 N N . LYS A 1 86 ? -20.171 8.259 12.961 1.00 81.56 86 LYS A N 1
ATOM 668 C CA . LYS A 1 86 ? -21.404 7.905 13.683 1.00 81.56 86 LYS A CA 1
ATOM 669 C C . LYS A 1 86 ? -21.259 6.652 14.547 1.00 81.56 86 LYS A C 1
ATOM 671 O O . LYS A 1 86 ? -22.111 6.432 15.410 1.00 81.56 86 LYS A O 1
ATOM 676 N N . VAL A 1 87 ? -20.244 5.817 14.322 1.00 82.38 87 VAL A N 1
ATOM 677 C CA . VAL A 1 87 ? -20.058 4.571 15.075 1.00 82.38 87 VAL A CA 1
ATOM 678 C C . VAL A 1 87 ? -19.429 4.856 16.445 1.00 82.38 87 VAL A C 1
ATOM 680 O O . VAL A 1 87 ? -18.559 5.705 16.591 1.00 82.38 87 VAL A O 1
ATOM 683 N N . LYS A 1 88 ? -19.892 4.143 17.484 1.00 70.75 88 LYS A N 1
ATOM 684 C CA . LYS A 1 88 ? -19.388 4.286 18.868 1.00 70.75 88 LYS A CA 1
ATOM 685 C C . LYS A 1 88 ? -17.948 3.790 19.049 1.00 70.75 88 LYS A C 1
ATOM 687 O O . LYS A 1 88 ? -17.248 4.274 19.930 1.00 70.75 88 LYS A O 1
ATOM 692 N N . HIS A 1 89 ? -17.542 2.815 18.242 1.00 72.25 89 HIS A N 1
ATOM 693 C CA . HIS A 1 89 ? -16.210 2.216 18.237 1.00 72.25 89 HIS A CA 1
ATOM 694 C C . HIS A 1 89 ? -15.624 2.308 16.823 1.00 72.25 89 HIS A C 1
ATOM 696 O O . HIS A 1 89 ? -15.750 1.351 16.057 1.00 72.25 89 HIS A O 1
ATOM 702 N N . PRO A 1 90 ? -15.067 3.475 16.461 1.00 76.25 90 PRO A N 1
ATOM 703 C CA . PRO A 1 90 ? -14.469 3.694 15.152 1.00 76.25 90 PRO A CA 1
ATOM 704 C C . PRO A 1 90 ? -13.290 2.736 14.912 1.00 76.25 90 PRO A C 1
ATOM 706 O O . PRO A 1 90 ? -12.462 2.539 15.804 1.00 76.25 90 PRO A O 1
ATOM 709 N N . LEU A 1 91 ? -13.185 2.155 13.714 1.00 74.38 91 LEU A N 1
ATOM 710 C CA . LEU A 1 91 ? -11.997 1.415 13.260 1.00 74.38 91 LEU A CA 1
ATOM 711 C C . LEU A 1 91 ? -10.807 2.362 13.128 1.00 74.38 91 LEU A C 1
ATOM 713 O O . LEU A 1 91 ? -9.701 2.035 13.555 1.00 74.38 91 LEU A O 1
ATOM 717 N N . PHE A 1 92 ? -11.041 3.547 12.561 1.00 78.38 92 PHE A N 1
ATOM 718 C CA . PHE A 1 92 ? -10.046 4.608 12.480 1.00 78.38 92 PHE A CA 1
ATOM 719 C C . PHE A 1 92 ? -10.482 5.808 13.308 1.00 78.38 92 PHE A C 1
ATOM 721 O O . PHE A 1 92 ? -11.460 6.484 13.002 1.00 78.38 92 PHE A O 1
ATOM 728 N N . HIS A 1 93 ? -9.683 6.153 14.318 1.00 81.00 93 HIS A N 1
ATOM 729 C CA . HIS A 1 93 ? -9.856 7.401 15.052 1.00 81.00 93 HIS A CA 1
ATOM 730 C C . HIS A 1 93 ? -9.503 8.588 14.146 1.00 81.00 93 HIS A C 1
ATOM 732 O O . HIS A 1 93 ? -8.374 9.075 14.145 1.00 81.00 93 HIS A O 1
ATOM 738 N N . LEU A 1 94 ? -10.482 9.078 13.378 1.00 81.88 94 LEU A N 1
ATOM 739 C CA . LEU A 1 94 ? -10.303 10.173 12.416 1.00 81.88 94 LEU A CA 1
ATOM 740 C C . LEU A 1 94 ? -9.794 11.472 13.073 1.00 81.88 94 LEU A C 1
ATOM 742 O O . LEU A 1 94 ? -9.189 12.303 12.403 1.00 81.88 94 LEU A O 1
ATOM 746 N N . GLY A 1 95 ? -9.982 11.630 14.389 1.00 81.94 95 GLY A N 1
ATOM 747 C CA . GLY A 1 95 ? -9.418 12.734 15.173 1.00 81.94 95 GLY A CA 1
ATOM 748 C C . GLY A 1 95 ? -7.885 12.761 15.205 1.00 81.94 95 GLY A C 1
ATOM 749 O O . GLY A 1 95 ? -7.313 13.833 15.370 1.00 81.94 95 GLY A O 1
ATOM 750 N N . LEU A 1 96 ? -7.208 11.629 14.973 1.00 84.25 96 LEU A N 1
ATOM 751 C CA . LEU A 1 96 ? -5.744 11.583 14.880 1.00 84.25 96 LEU A CA 1
ATOM 752 C C . LEU A 1 96 ? -5.219 12.466 13.743 1.00 84.25 96 LEU A C 1
ATOM 754 O O . LEU A 1 96 ? -4.223 13.159 13.917 1.00 84.25 96 LEU A O 1
ATOM 758 N N . PHE A 1 97 ? -5.934 12.531 12.617 1.00 84.94 97 PHE A N 1
ATOM 759 C CA . PHE A 1 97 ? -5.558 13.370 11.476 1.00 84.94 97 PHE A CA 1
ATOM 760 C C . PHE A 1 97 ? -5.658 14.876 11.761 1.00 84.94 97 PHE A C 1
ATOM 762 O O . PHE A 1 97 ? -5.046 15.676 11.051 1.00 84.94 97 PHE A O 1
ATOM 769 N N . ALA A 1 98 ? -6.392 15.283 12.803 1.00 87.81 98 ALA A N 1
ATOM 770 C CA . ALA A 1 98 ? -6.418 16.676 13.240 1.00 87.81 98 ALA A CA 1
ATOM 771 C C . ALA A 1 98 ? -5.102 17.092 13.921 1.00 87.81 98 ALA A C 1
ATOM 773 O O . ALA A 1 98 ? -4.757 18.274 13.925 1.00 87.81 98 ALA A O 1
ATOM 774 N N . TYR A 1 99 ? -4.338 16.137 14.463 1.00 93.00 99 TYR A N 1
ATOM 775 C CA . TYR A 1 99 ? -3.015 16.411 15.010 1.00 93.00 99 TYR A CA 1
ATOM 776 C C . TYR A 1 99 ? -2.005 16.542 13.874 1.00 93.00 99 TYR A C 1
ATOM 778 O O . TYR A 1 99 ? -1.723 15.593 13.141 1.00 93.00 99 TYR A O 1
ATOM 786 N N . ARG A 1 100 ? -1.418 17.735 13.758 1.00 90.69 100 ARG A N 1
ATOM 787 C CA . ARG A 1 100 ? -0.435 18.061 12.719 1.00 90.69 100 ARG A CA 1
ATOM 788 C C . ARG A 1 100 ? 0.734 17.075 12.690 1.00 90.69 100 ARG A C 1
ATOM 790 O O . ARG A 1 100 ? 1.097 16.623 11.612 1.00 90.69 100 ARG A O 1
ATOM 797 N N . GLU A 1 101 ? 1.268 16.708 13.852 1.00 92.31 101 GLU A N 1
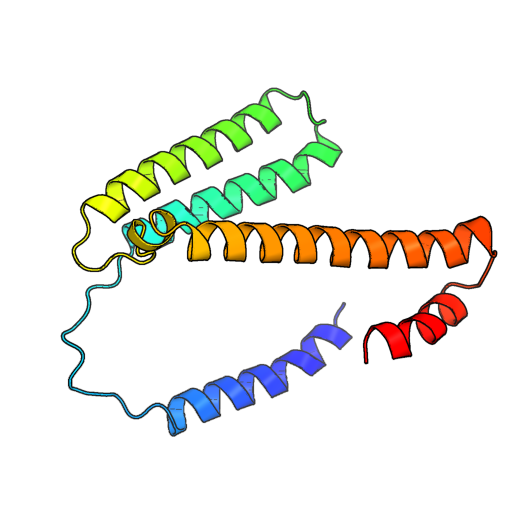ATOM 798 C CA . GLU A 1 101 ? 2.391 15.766 13.957 1.00 92.31 101 GLU A CA 1
ATOM 799 C C . GLU A 1 101 ? 2.044 14.379 13.404 1.00 92.31 101 GLU A C 1
ATOM 801 O O . GLU A 1 101 ? 2.849 13.772 12.701 1.00 92.31 101 GLU A O 1
ATOM 806 N N . TYR A 1 102 ? 0.819 13.900 13.646 1.00 91.44 102 TYR A N 1
ATOM 807 C CA . TYR A 1 102 ? 0.358 12.618 13.118 1.00 91.44 102 TYR A CA 1
ATOM 808 C C . TYR A 1 102 ? 0.218 12.660 11.593 1.00 91.44 102 TYR A C 1
ATOM 810 O O . TYR A 1 102 ? 0.729 11.786 10.898 1.00 91.44 102 TYR A O 1
ATOM 818 N N . SER A 1 103 ? -0.419 13.705 11.060 1.00 91.94 103 SER A N 1
ATOM 819 C CA . SER A 1 103 ? -0.609 13.867 9.614 1.00 91.94 103 SER A CA 1
ATOM 820 C C . SER A 1 103 ? 0.710 14.072 8.862 1.00 91.94 103 SER A C 1
ATOM 822 O O . SER A 1 103 ? 0.893 13.513 7.781 1.00 91.94 103 SER A O 1
ATOM 824 N N . ILE A 1 104 ? 1.657 14.820 9.441 1.00 94.69 104 ILE A N 1
ATOM 825 C CA . ILE A 1 104 ? 3.011 14.966 8.889 1.00 94.69 104 ILE A CA 1
ATOM 826 C C . ILE A 1 104 ? 3.751 13.631 8.945 1.00 94.69 104 ILE A C 1
ATOM 828 O O . ILE A 1 104 ? 4.309 13.214 7.933 1.00 94.69 104 ILE A O 1
ATOM 832 N N . GLY A 1 105 ? 3.728 12.942 10.090 1.00 94.75 105 GLY A N 1
ATOM 833 C CA . GLY A 1 105 ? 4.360 11.634 10.247 1.00 94.75 105 GLY A CA 1
ATOM 834 C C . GLY A 1 105 ? 3.845 10.632 9.217 1.00 94.75 105 GLY A C 1
ATOM 835 O O . GLY A 1 105 ? 4.637 10.004 8.519 1.00 94.75 105 GLY A O 1
ATOM 836 N N . LEU A 1 106 ? 2.524 10.568 9.031 1.00 93.69 106 LEU A N 1
ATOM 837 C CA . LEU A 1 106 ? 1.906 9.731 8.009 1.00 93.69 106 LEU A CA 1
ATOM 838 C C . LEU A 1 106 ? 2.368 10.113 6.596 1.00 93.69 106 LEU A C 1
ATOM 840 O O . LEU A 1 106 ? 2.716 9.232 5.812 1.00 93.69 106 LEU A O 1
ATOM 844 N N . GLY A 1 107 ? 2.424 11.407 6.271 1.00 94.56 107 GLY A N 1
ATOM 845 C CA . GLY A 1 107 ? 2.917 11.885 4.977 1.00 94.56 107 GLY A CA 1
ATOM 846 C C . GLY A 1 107 ? 4.382 11.516 4.717 1.00 94.56 107 GLY A C 1
ATOM 847 O O . GLY A 1 107 ? 4.727 11.095 3.608 1.00 94.56 107 GLY A O 1
ATOM 848 N N . ILE A 1 108 ? 5.235 11.606 5.744 1.00 96.38 108 ILE A N 1
ATOM 849 C CA . ILE A 1 108 ? 6.640 11.180 5.685 1.00 96.38 108 ILE A CA 1
ATOM 850 C C . ILE A 1 108 ? 6.717 9.671 5.447 1.00 96.38 108 ILE A C 1
ATOM 852 O O . ILE A 1 108 ? 7.423 9.239 4.537 1.00 96.38 108 ILE A O 1
ATOM 856 N N . THR A 1 109 ? 5.963 8.865 6.201 1.00 95.56 109 THR A N 1
ATOM 857 C CA . THR A 1 109 ? 5.935 7.406 6.034 1.00 95.56 109 THR A CA 1
ATOM 858 C C . THR A 1 109 ? 5.444 7.005 4.643 1.00 95.56 109 THR A C 1
ATOM 860 O O . THR A 1 109 ? 6.077 6.174 3.998 1.00 95.56 109 THR A O 1
ATOM 863 N N . MET A 1 110 ? 4.371 7.619 4.133 1.00 94.69 110 MET A N 1
ATOM 864 C CA . MET A 1 110 ? 3.873 7.345 2.779 1.00 94.69 110 MET A CA 1
ATOM 865 C C . MET A 1 110 ? 4.915 7.693 1.712 1.00 94.69 110 MET A C 1
ATOM 867 O O . MET A 1 110 ? 5.178 6.882 0.824 1.00 94.69 110 MET A O 1
ATOM 871 N N . SER A 1 111 ? 5.546 8.864 1.822 1.00 95.94 111 SER A N 1
ATOM 872 C CA . SER A 1 111 ? 6.595 9.298 0.889 1.00 95.94 111 SER A CA 1
ATOM 873 C C . SER A 1 111 ? 7.804 8.365 0.926 1.00 95.94 111 SER A C 1
ATOM 875 O O . SER A 1 111 ? 8.319 7.977 -0.123 1.00 95.94 111 SER A O 1
ATOM 877 N N . TYR A 1 112 ? 8.215 7.945 2.126 1.00 95.44 112 TYR A N 1
ATOM 878 C CA . TYR A 1 112 ? 9.270 6.958 2.317 1.00 95.44 112 TYR A CA 1
ATOM 879 C C . TYR A 1 112 ? 8.918 5.624 1.652 1.00 95.44 112 TYR A C 1
ATOM 881 O O . TYR A 1 112 ? 9.727 5.105 0.891 1.00 95.44 112 TYR A O 1
ATOM 889 N N . CYS A 1 113 ? 7.710 5.091 1.866 1.00 93.25 113 CYS A N 1
ATOM 890 C CA . CYS A 1 113 ? 7.277 3.841 1.243 1.00 93.25 113 CYS A CA 1
ATOM 891 C C . CYS A 1 113 ? 7.314 3.928 -0.289 1.00 93.25 113 CYS A C 1
ATOM 893 O O . CYS A 1 113 ? 7.892 3.054 -0.933 1.00 93.25 113 CYS A O 1
ATOM 895 N N . ILE A 1 114 ? 6.751 4.991 -0.875 1.00 93.44 114 ILE A N 1
ATOM 896 C CA . ILE A 1 114 ? 6.755 5.199 -2.333 1.00 93.44 114 ILE A CA 1
ATOM 897 C C . ILE A 1 114 ? 8.193 5.259 -2.860 1.00 93.44 114 ILE A C 1
ATOM 899 O O . ILE A 1 114 ? 8.534 4.541 -3.802 1.00 93.44 114 ILE A O 1
ATOM 903 N N . GLY A 1 115 ? 9.046 6.073 -2.231 1.00 94.00 115 GLY A N 1
ATOM 904 C CA . GLY A 1 115 ? 10.450 6.216 -2.612 1.00 94.00 115 GLY A CA 1
ATOM 905 C C . GLY A 1 115 ? 11.223 4.905 -2.494 1.00 94.00 115 GLY A C 1
ATOM 906 O O . GLY A 1 115 ? 11.936 4.526 -3.417 1.00 94.00 115 GLY A O 1
ATOM 907 N N . TYR A 1 116 ? 11.028 4.165 -1.404 1.00 91.44 116 TYR A N 1
ATOM 908 C CA . TYR A 1 116 ? 11.683 2.883 -1.159 1.00 91.44 116 TYR A CA 1
ATOM 909 C C . TYR A 1 116 ? 11.347 1.841 -2.239 1.00 91.44 116 TYR A C 1
ATOM 911 O O . TYR A 1 116 ? 12.246 1.194 -2.790 1.00 91.44 116 TYR A O 1
ATOM 919 N N . PHE A 1 117 ? 10.066 1.706 -2.603 1.00 88.00 117 PHE A N 1
ATOM 920 C CA . PHE A 1 117 ? 9.652 0.798 -3.677 1.00 88.00 117 PHE A CA 1
ATOM 921 C C . PHE A 1 117 ? 10.171 1.249 -5.047 1.00 88.00 117 PHE A C 1
ATOM 923 O O . PHE A 1 117 ? 10.685 0.422 -5.804 1.00 88.00 117 PHE A O 1
ATOM 930 N N . ALA A 1 118 ? 10.093 2.548 -5.352 1.00 92.19 118 ALA A N 1
ATOM 931 C CA . ALA A 1 118 ? 10.580 3.099 -6.613 1.00 92.19 118 ALA A CA 1
ATOM 932 C C . ALA A 1 118 ? 12.094 2.900 -6.781 1.00 92.19 118 ALA A C 1
ATOM 934 O O . ALA A 1 118 ? 12.529 2.375 -7.804 1.00 92.19 118 ALA A O 1
ATOM 935 N N . VAL A 1 119 ? 12.894 3.244 -5.765 1.00 91.88 119 VAL A N 1
ATOM 936 C CA . VAL A 1 119 ? 14.359 3.088 -5.779 1.00 91.88 119 VAL A CA 1
ATOM 937 C C . VAL A 1 119 ? 14.751 1.629 -5.966 1.00 91.88 119 VAL A C 1
ATOM 939 O O . VAL A 1 119 ? 15.635 1.343 -6.762 1.00 91.88 119 VAL A O 1
ATOM 942 N N . THR A 1 120 ? 14.073 0.692 -5.301 1.00 87.19 120 THR A N 1
ATOM 943 C CA . THR A 1 120 ? 14.371 -0.741 -5.447 1.00 87.19 120 THR A CA 1
ATOM 944 C C . THR A 1 120 ? 14.208 -1.214 -6.899 1.00 87.19 120 THR A C 1
ATOM 946 O O . THR A 1 120 ? 15.058 -1.941 -7.422 1.00 87.19 120 THR A O 1
ATOM 949 N N . ILE A 1 121 ? 13.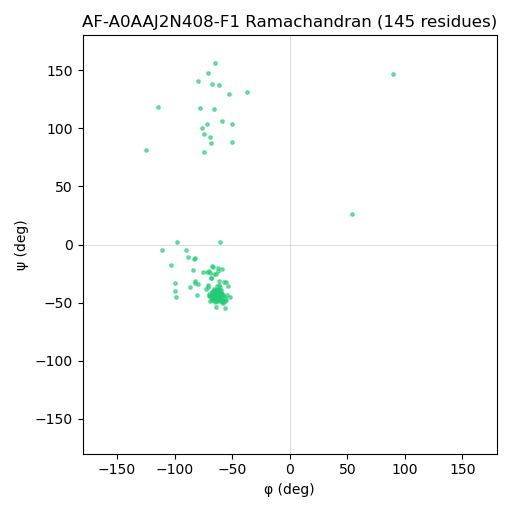130 -0.794 -7.569 1.00 88.75 121 ILE A N 1
ATOM 950 C CA . ILE A 1 121 ? 12.872 -1.140 -8.975 1.00 88.75 121 ILE A CA 1
ATOM 951 C C . ILE A 1 121 ? 13.871 -0.434 -9.892 1.00 88.75 121 ILE A C 1
ATOM 953 O O . ILE A 1 121 ? 14.487 -1.081 -10.738 1.00 88.75 121 ILE A O 1
ATOM 957 N N . LEU A 1 122 ? 14.064 0.874 -9.708 1.00 91.69 122 LEU A N 1
ATOM 958 C CA . LEU A 1 122 ? 14.962 1.682 -10.531 1.00 91.69 122 LEU A CA 1
ATOM 959 C C . LEU A 1 122 ? 16.415 1.226 -10.420 1.00 91.69 122 LEU A C 1
ATOM 961 O O . LEU A 1 122 ? 17.102 1.177 -11.432 1.00 91.69 122 LEU A O 1
ATOM 965 N N . LEU A 1 123 ? 16.876 0.844 -9.229 1.00 90.12 123 LEU A N 1
ATOM 966 C CA . LEU A 1 123 ? 18.227 0.333 -9.020 1.00 90.12 123 LEU A CA 1
ATOM 967 C C . LEU A 1 123 ? 18.436 -1.002 -9.744 1.00 90.12 123 LEU A C 1
ATOM 969 O O . LEU A 1 123 ? 19.447 -1.182 -10.417 1.00 90.12 123 LEU A O 1
ATOM 973 N N . THR A 1 124 ? 17.452 -1.904 -9.670 1.00 89.75 124 THR A N 1
ATOM 974 C CA . THR A 1 124 ? 17.480 -3.173 -10.417 1.00 89.75 124 THR A CA 1
ATOM 975 C C . THR A 1 124 ? 17.518 -2.915 -11.925 1.00 89.75 124 THR A C 1
ATOM 977 O O . THR A 1 124 ? 18.314 -3.516 -12.644 1.00 89.75 124 THR A O 1
ATOM 980 N N . LEU A 1 125 ? 16.682 -1.988 -12.404 1.00 91.25 125 LEU A N 1
ATOM 981 C CA . LEU A 1 125 ? 16.627 -1.606 -13.811 1.00 91.25 125 LEU A CA 1
ATOM 982 C C . LEU A 1 125 ? 17.933 -0.946 -14.268 1.00 91.25 125 LEU A C 1
ATOM 984 O O . LEU A 1 125 ? 18.410 -1.245 -15.351 1.00 91.25 125 LEU A O 1
ATOM 988 N N . TYR A 1 126 ? 18.541 -0.098 -13.441 1.00 91.38 126 TYR A N 1
ATOM 989 C CA . TYR A 1 126 ? 19.821 0.553 -13.714 1.00 91.38 126 TYR A CA 1
ATOM 990 C C . TYR A 1 126 ? 20.963 -0.464 -13.830 1.00 91.38 126 TYR A C 1
ATOM 992 O O . TYR A 1 126 ? 21.723 -0.432 -14.795 1.00 91.38 126 TYR A O 1
ATOM 1000 N N . MET A 1 127 ? 21.050 -1.417 -12.900 1.00 90.31 127 MET A N 1
ATOM 1001 C CA . MET A 1 127 ? 22.053 -2.485 -12.945 1.00 90.31 127 MET A CA 1
ATOM 1002 C C . MET A 1 127 ? 21.946 -3.333 -14.218 1.00 90.31 127 MET A C 1
ATOM 1004 O O . MET A 1 127 ? 22.956 -3.635 -14.849 1.00 90.31 127 MET A O 1
ATOM 1008 N N . GLN A 1 128 ? 20.726 -3.681 -14.628 1.00 92.19 128 GLN A N 1
ATOM 1009 C CA . GLN A 1 128 ? 20.510 -4.531 -15.801 1.00 92.19 128 GLN A CA 1
ATOM 1010 C C . GLN A 1 128 ? 20.605 -3.758 -17.123 1.00 92.19 128 GLN A C 1
ATOM 1012 O O . GLN A 1 128 ? 21.211 -4.239 -18.076 1.00 92.19 128 GLN A O 1
ATOM 1017 N N . ALA A 1 129 ? 20.016 -2.563 -17.204 1.00 92.25 129 ALA A N 1
ATOM 1018 C CA . ALA A 1 129 ? 19.919 -1.801 -18.447 1.00 92.25 129 ALA A CA 1
ATOM 1019 C C . ALA A 1 129 ? 21.144 -0.916 -18.719 1.00 92.25 129 ALA A C 1
ATOM 1021 O O . ALA A 1 129 ? 21.526 -0.780 -19.877 1.00 92.25 129 ALA A O 1
ATOM 1022 N N . ALA A 1 130 ? 21.749 -0.318 -17.685 1.00 91.62 130 ALA A N 1
ATOM 1023 C CA . ALA A 1 130 ? 22.884 0.598 -17.837 1.00 91.62 130 ALA A CA 1
ATOM 1024 C C . ALA A 1 130 ? 24.236 -0.073 -17.556 1.00 91.62 130 ALA A C 1
ATOM 1026 O O . ALA A 1 130 ? 25.198 0.191 -18.269 1.00 91.62 130 ALA A O 1
ATOM 1027 N N . LEU A 1 131 ? 24.325 -0.942 -16.539 1.00 91.25 131 LEU A N 1
ATOM 1028 C CA . LEU A 1 131 ? 25.563 -1.682 -16.238 1.00 91.25 131 LEU A CA 1
ATOM 1029 C C . LEU A 1 131 ? 25.652 -3.030 -16.972 1.00 91.25 131 LEU A C 1
ATOM 1031 O O . LEU A 1 131 ? 26.677 -3.699 -16.873 1.00 91.25 131 LEU A O 1
ATOM 1035 N N . HIS A 1 132 ? 24.601 -3.427 -17.699 1.00 89.69 132 HIS A N 1
ATOM 1036 C CA . HIS A 1 132 ? 24.519 -4.702 -18.424 1.00 89.69 132 HIS A CA 1
ATOM 1037 C C . HIS A 1 132 ? 24.791 -5.939 -17.550 1.00 89.69 132 HIS A C 1
ATOM 1039 O O . HIS A 1 132 ? 25.216 -6.979 -18.053 1.00 89.69 132 HIS A O 1
ATOM 1045 N N . LEU A 1 133 ? 24.538 -5.837 -16.241 1.00 89.00 133 LEU A N 1
ATOM 1046 C CA . LEU A 1 133 ? 24.708 -6.950 -15.314 1.00 89.00 133 LEU A CA 1
ATOM 1047 C C . LEU A 1 133 ? 23.630 -8.001 -15.543 1.00 89.00 133 LEU A C 1
ATOM 1049 O O . LEU A 1 133 ? 22.474 -7.691 -15.851 1.00 89.00 133 LEU A O 1
ATOM 1053 N N . SER A 1 134 ? 23.988 -9.262 -15.314 1.00 88.94 134 SER A N 1
ATOM 1054 C CA . SER A 1 134 ? 22.998 -10.329 -15.341 1.00 88.94 134 SER A CA 1
ATOM 1055 C C . SER A 1 134 ? 21.967 -10.151 -14.208 1.00 88.94 134 SER A C 1
ATOM 1057 O O . SER A 1 134 ? 22.259 -9.546 -13.164 1.00 88.94 134 SER A O 1
ATOM 1059 N N . PRO A 1 135 ? 20.748 -10.709 -14.351 1.00 85.50 135 PRO A N 1
ATOM 1060 C CA . PRO A 1 135 ? 19.748 -10.681 -13.283 1.00 85.50 135 PRO A CA 1
ATOM 1061 C C . PRO A 1 135 ? 20.245 -11.312 -11.975 1.00 85.50 135 PRO A C 1
ATOM 1063 O O . PRO A 1 135 ? 19.858 -10.869 -10.894 1.00 85.50 135 PRO A O 1
ATOM 1066 N N . LEU A 1 136 ? 21.120 -12.323 -12.069 1.00 87.00 136 LEU A N 1
ATOM 1067 C CA . LEU A 1 136 ? 21.701 -13.001 -10.913 1.00 87.00 136 LEU A CA 1
ATOM 1068 C C . LEU A 1 136 ? 22.643 -12.069 -10.138 1.00 87.00 136 LEU A C 1
ATOM 1070 O O . LEU A 1 136 ? 22.509 -11.940 -8.924 1.00 87.00 136 LEU A O 1
ATOM 1074 N N . GLU A 1 137 ? 23.545 -11.380 -10.836 1.00 84.62 137 GLU A N 1
ATOM 1075 C CA . GLU A 1 137 ? 24.496 -10.438 -10.229 1.00 84.62 137 GLU A CA 1
ATOM 1076 C C . GLU A 1 137 ? 23.786 -9.228 -9.623 1.00 84.62 137 GLU A C 1
ATOM 1078 O O . GLU A 1 137 ? 24.076 -8.842 -8.492 1.00 84.62 137 GLU A O 1
ATOM 1083 N N . SER A 1 138 ? 22.793 -8.685 -10.332 1.00 84.50 138 SER A N 1
ATOM 1084 C CA . SER A 1 138 ? 21.948 -7.605 -9.810 1.00 84.50 138 SER A CA 1
ATOM 1085 C C . SER A 1 138 ? 21.233 -8.045 -8.527 1.00 84.50 138 SER A C 1
ATOM 1087 O O . SER A 1 138 ? 21.198 -7.311 -7.544 1.00 84.50 138 SER A O 1
ATOM 1089 N N . GLY A 1 139 ? 20.707 -9.275 -8.503 1.00 83.25 139 GLY A N 1
ATOM 1090 C CA . GLY A 1 139 ? 20.075 -9.855 -7.320 1.00 83.25 139 GLY A CA 1
ATOM 1091 C C . GLY A 1 139 ? 21.034 -10.001 -6.136 1.00 83.25 139 GLY A C 1
ATOM 1092 O O . GLY A 1 139 ? 20.664 -9.647 -5.020 1.00 83.25 139 GLY A O 1
ATOM 1093 N N . LEU A 1 140 ? 22.264 -10.466 -6.377 1.00 85.81 140 LEU A N 1
ATOM 1094 C CA . LEU A 1 140 ? 23.316 -10.605 -5.361 1.00 85.81 140 LEU A CA 1
ATOM 1095 C C . LEU A 1 140 ? 23.726 -9.258 -4.755 1.00 85.81 140 LEU A C 1
ATOM 1097 O O . LEU A 1 140 ? 23.856 -9.149 -3.538 1.00 85.81 140 LEU A O 1
ATOM 1101 N N . LEU A 1 141 ? 23.872 -8.221 -5.581 1.00 85.56 141 LEU A N 1
ATOM 1102 C CA . LEU A 1 141 ? 24.235 -6.877 -5.121 1.00 85.56 141 LEU A CA 1
ATOM 1103 C C . LEU A 1 141 ? 23.113 -6.191 -4.328 1.00 85.56 141 LEU A C 1
ATOM 1105 O O . LEU A 1 141 ? 23.384 -5.319 -3.505 1.00 85.56 141 LEU A O 1
ATOM 1109 N N . LEU A 1 142 ? 21.860 -6.606 -4.529 1.00 84.62 142 LEU A N 1
ATOM 1110 C CA . LEU A 1 142 ? 20.711 -6.120 -3.764 1.00 84.62 142 LEU A CA 1
ATOM 1111 C C . LEU A 1 142 ? 20.531 -6.826 -2.411 1.00 84.62 142 LEU A C 1
ATOM 1113 O O . LEU A 1 142 ? 19.756 -6.338 -1.592 1.00 84.62 142 LEU A O 1
ATOM 1117 N N . ILE A 1 143 ? 21.233 -7.935 -2.139 1.00 83.75 143 ILE A N 1
ATOM 1118 C CA . ILE A 1 143 ? 21.153 -8.646 -0.850 1.00 83.75 143 ILE A CA 1
ATOM 1119 C C . ILE A 1 143 ? 21.487 -7.726 0.335 1.00 83.75 143 ILE A C 1
ATOM 1121 O O . ILE A 1 143 ? 20.637 -7.614 1.213 1.00 83.75 143 ILE A O 1
ATOM 1125 N N . PRO A 1 144 ? 22.640 -7.027 0.388 1.00 80.81 144 PRO A N 1
ATOM 1126 C CA . PRO A 1 144 ? 22.963 -6.146 1.516 1.00 80.81 144 PRO A CA 1
ATOM 1127 C C . PRO A 1 144 ? 22.045 -4.921 1.624 1.00 80.81 144 PRO A C 1
ATOM 1129 O O . PRO A 1 144 ? 21.949 -4.333 2.690 1.00 80.81 144 PRO A O 1
ATOM 1132 N N . LEU A 1 145 ? 21.350 -4.539 0.548 1.00 74.12 145 LEU A N 1
ATOM 1133 C CA . LEU A 1 145 ? 20.330 -3.485 0.597 1.00 74.12 145 LEU A CA 1
ATOM 1134 C C . LEU A 1 145 ? 19.027 -3.968 1.262 1.00 74.12 145 LEU A C 1
ATOM 1136 O O . LEU A 1 145 ? 18.222 -3.156 1.717 1.00 74.12 145 LEU A O 1
ATOM 1140 N N . LYS A 1 146 ? 18.788 -5.285 1.262 1.00 65.19 146 LYS A N 1
ATOM 1141 C CA . LYS A 1 146 ? 17.569 -5.930 1.770 1.00 65.19 146 LYS A CA 1
ATOM 1142 C C . LYS A 1 146 ? 17.782 -6.748 3.051 1.00 65.19 146 LYS A C 1
ATOM 1144 O O . LYS A 1 146 ? 16.798 -7.297 3.549 1.00 65.19 146 LYS A O 1
ATOM 1149 N N . ALA A 1 147 ? 19.023 -6.872 3.518 1.00 57.66 147 ALA A N 1
ATOM 1150 C CA . ALA A 1 147 ? 19.414 -7.529 4.765 1.00 57.66 147 ALA A CA 1
ATOM 1151 C C . ALA A 1 147 ? 19.346 -6.539 5.932 1.00 57.66 147 ALA A C 1
ATOM 1153 O O . ALA A 1 147 ? 18.912 -6.975 7.020 1.00 57.66 147 ALA A O 1
#

Organism: NCBI:txid3077233

Foldseek 3Di:
DVVVCVVVVVVVVVVVVCCVVVPDPPPPPDPQPPPPLLCCLLVVLVVLLVVLVVCCVPCNVPDPVSVVSPVSSVVSVVVSVVSQVPGPRHPDPPVLCVDPVSVVVVVVVVVCVVCVVVCLVVQLCCCCPVVVDDNVVSVVVCVVVVD

Secondary structure (DSSP, 8-state):
-HHHHHHHHHHHHHHHHHHHHH----TTS------HHHHHHHHHHHHHHHHHHHHHHHH-TT-HHHHHHHHHHHHHHHHHHHHHTT-SS-SS-GGGGGSHHHHHHHHHHHHHHHHHHHHHHHHHHHHHHTS---HHHHHHHTHHHH-

pLDDT: mean 83.57, std 12.74, range [42.31, 96.38]

InterPro domains:
  IPR036259 MFS transporter superfamily [SSF103473] (39-144)

Mean predicted aligned error: 10.47 Å

Sequence (147 aa):
MAFHVLRVVPIGIVGLVTGILILKDDKSSEKTKTDWLGVLTYGTGLTALLIALSVAQTWGWISEKTFGLFAVALFLWIIFIFIEKKVKHPLFHLGLFAYREYSIGLGITMSYCIGYFAVTILLTLYMQAALHLSPLESGLLLIPLKA